Protein AF-A0A2V6X283-F1 (afdb_monomer_lite)

Structure (mmCIF, N/CA/C/O backbone):
data_AF-A0A2V6X283-F1
#
_entry.id   AF-A0A2V6X283-F1
#
loop_
_atom_site.group_PDB
_atom_site.id
_atom_site.type_symbol
_atom_site.label_atom_id
_atom_site.label_alt_id
_atom_site.label_comp_id
_atom_site.label_asym_id
_atom_site.label_entity_id
_atom_site.label_seq_id
_atom_site.pdbx_PDB_ins_code
_atom_site.Cartn_x
_atom_site.Cartn_y
_atom_site.Cartn_z
_atom_site.occupancy
_atom_site.B_iso_or_equiv
_atom_site.auth_seq_id
_atom_site.auth_comp_id
_atom_site.auth_asym_id
_atom_site.auth_atom_id
_atom_site.pdbx_PDB_model_num
ATOM 1 N N . MET A 1 1 ? -42.743 28.237 -3.140 1.00 56.88 1 MET A N 1
ATOM 2 C CA . MET A 1 1 ? -41.826 27.167 -3.586 1.00 56.88 1 MET A CA 1
ATOM 3 C C . MET A 1 1 ? -40.725 26.825 -2.560 1.00 56.88 1 MET A C 1
ATOM 5 O O . MET A 1 1 ? -39.837 26.079 -2.916 1.00 56.88 1 MET A O 1
ATOM 9 N N . ASP A 1 2 ? -40.770 27.281 -1.291 1.00 73.75 2 ASP A N 1
ATOM 10 C CA . ASP A 1 2 ? -39.624 27.140 -0.348 1.00 73.75 2 ASP A CA 1
ATOM 11 C C . ASP A 1 2 ? -39.870 26.178 0.850 1.00 73.75 2 ASP A C 1
ATOM 13 O O . ASP A 1 2 ? -38.947 25.764 1.546 1.00 73.75 2 ASP A O 1
ATOM 17 N N . PHE A 1 3 ? -41.121 25.768 1.104 1.00 68.62 3 PHE A N 1
ATOM 18 C CA . PHE A 1 3 ? -41.461 24.903 2.251 1.00 68.62 3 PHE A CA 1
ATOM 19 C C . PHE A 1 3 ? -41.237 23.406 1.968 1.00 68.62 3 PHE A C 1
ATOM 21 O O . PHE A 1 3 ? -40.695 22.681 2.805 1.00 68.62 3 PHE A O 1
ATOM 28 N N . MET A 1 4 ? -41.595 22.955 0.761 1.00 65.00 4 MET A N 1
ATOM 29 C CA . MET A 1 4 ? -41.435 21.557 0.341 1.00 65.00 4 MET A CA 1
ATOM 30 C C . MET A 1 4 ? -39.957 21.173 0.172 1.00 65.00 4 MET A C 1
ATOM 32 O O . MET A 1 4 ? -39.561 20.090 0.597 1.00 65.00 4 MET A O 1
ATOM 36 N N . ASP A 1 5 ? -39.112 22.083 -0.324 1.00 67.81 5 ASP A N 1
ATOM 37 C CA . ASP A 1 5 ? -37.667 21.849 -0.454 1.00 67.81 5 ASP A CA 1
ATOM 38 C C . ASP A 1 5 ? -36.961 21.712 0.903 1.00 67.81 5 ASP A C 1
ATOM 40 O O . ASP A 1 5 ? -36.061 20.879 1.059 1.00 67.81 5 ASP A O 1
ATOM 44 N N . ARG A 1 6 ? -37.398 22.458 1.929 1.00 63.50 6 ARG A N 1
ATOM 45 C CA . ARG A 1 6 ? -36.879 22.309 3.302 1.00 63.50 6 ARG A CA 1
ATOM 46 C C . ARG A 1 6 ? -37.287 20.983 3.939 1.00 63.50 6 ARG A C 1
ATOM 48 O O . ARG A 1 6 ? -36.463 20.370 4.618 1.00 63.50 6 ARG A O 1
ATOM 55 N N . LEU A 1 7 ? -38.515 20.521 3.701 1.00 68.44 7 LEU A N 1
ATOM 56 C CA . LEU A 1 7 ? -38.986 19.215 4.172 1.00 68.44 7 LEU A CA 1
ATOM 57 C C . LEU A 1 7 ? -38.215 18.070 3.501 1.00 68.44 7 LEU A C 1
ATOM 59 O O . LEU A 1 7 ? -37.690 17.201 4.194 1.00 68.44 7 LEU A O 1
ATOM 63 N N . VAL A 1 8 ? -38.028 18.114 2.181 1.00 65.81 8 VAL A N 1
ATOM 64 C CA . VAL A 1 8 ? -37.247 17.104 1.442 1.00 65.81 8 VAL A CA 1
ATOM 65 C C . VAL A 1 8 ? -35.778 17.079 1.887 1.00 65.81 8 VAL A C 1
ATOM 67 O O . VAL A 1 8 ? -35.181 16.007 1.999 1.00 65.81 8 VAL A O 1
ATOM 70 N N . ARG A 1 9 ? -35.182 18.234 2.218 1.00 61.84 9 ARG A N 1
ATOM 71 C CA . ARG A 1 9 ? -33.829 18.299 2.807 1.00 61.84 9 ARG A CA 1
ATOM 72 C C . ARG A 1 9 ? -33.756 17.699 4.212 1.00 61.84 9 ARG A C 1
ATOM 74 O O . ARG A 1 9 ? -32.747 17.078 4.534 1.00 61.84 9 ARG A O 1
ATOM 81 N N . ARG A 1 10 ? -34.802 17.865 5.030 1.00 63.69 10 ARG A N 1
ATOM 82 C CA . ARG A 1 10 ? -34.886 17.325 6.400 1.00 63.69 10 ARG A CA 1
ATOM 83 C C . ARG A 1 10 ? -35.004 15.798 6.419 1.00 63.69 10 ARG A C 1
ATOM 85 O O . ARG A 1 10 ? -34.469 15.173 7.327 1.00 63.69 10 ARG A O 1
ATOM 92 N N . PHE A 1 11 ? -35.662 15.218 5.414 1.00 60.41 11 PHE A N 1
ATOM 93 C CA . PHE A 1 11 ? -35.861 13.770 5.280 1.00 60.41 11 PHE A CA 1
ATOM 94 C C . PHE A 1 11 ? -34.839 13.074 4.378 1.00 60.41 11 PHE A C 1
ATOM 96 O O . PHE A 1 11 ? -34.921 11.862 4.183 1.00 60.41 11 PHE A O 1
ATOM 103 N N . ARG A 1 12 ? -33.853 13.799 3.835 1.00 66.94 12 ARG A N 1
ATOM 104 C CA . ARG A 1 12 ? -32.751 13.164 3.110 1.00 66.94 12 ARG A CA 1
ATOM 105 C C . ARG A 1 12 ? -31.884 12.417 4.129 1.00 66.94 12 ARG A C 1
ATOM 107 O O . ARG A 1 12 ? -31.299 13.082 4.988 1.00 66.94 12 ARG A O 1
ATOM 114 N N . PRO A 1 13 ? -31.771 11.076 4.057 1.00 60.47 13 PRO A N 1
ATOM 115 C CA . PRO A 1 13 ? -30.876 10.351 4.943 1.00 60.47 13 PRO A CA 1
ATOM 116 C C . PRO A 1 13 ? -29.470 10.919 4.755 1.00 60.47 13 PRO A C 1
ATOM 118 O O . PRO A 1 13 ? -28.936 10.929 3.641 1.00 60.47 13 PRO A O 1
ATOM 121 N N . GLN A 1 14 ? -28.904 11.461 5.834 1.00 66.88 14 GLN A N 1
ATOM 122 C CA . GLN A 1 14 ? -27.530 11.944 5.847 1.00 66.88 14 GLN A CA 1
ATOM 123 C C . GLN A 1 14 ? -26.643 10.732 5.580 1.00 66.88 14 GLN A C 1
ATOM 125 O O . GLN A 1 14 ? -26.502 9.846 6.424 1.00 66.88 14 GLN A O 1
ATOM 130 N N . ARG A 1 15 ? -26.111 10.642 4.358 1.00 70.88 15 ARG A N 1
ATOM 131 C CA . ARG A 1 15 ? -25.146 9.603 4.011 1.00 70.88 15 ARG A CA 1
ATOM 132 C C . ARG A 1 15 ? -23.955 9.778 4.940 1.00 70.88 15 ARG A C 1
ATOM 134 O O . ARG A 1 15 ? -23.403 10.874 5.012 1.00 70.88 15 ARG A O 1
ATOM 141 N N . ARG A 1 16 ? -23.583 8.708 5.647 1.00 77.94 16 ARG A N 1
ATOM 142 C CA . ARG A 1 16 ? -22.395 8.721 6.502 1.00 77.94 16 ARG A CA 1
ATOM 143 C C . ARG A 1 16 ? -21.186 9.210 5.682 1.00 77.94 16 ARG A C 1
ATOM 145 O O . ARG A 1 16 ? -21.093 8.851 4.500 1.00 77.94 16 ARG A O 1
ATOM 152 N N . PRO A 1 17 ? -20.294 10.028 6.263 1.00 81.06 17 PRO A N 1
ATOM 153 C CA . PRO A 1 17 ? -19.068 10.423 5.585 1.00 81.06 17 PRO A CA 1
ATOM 154 C C . PRO A 1 17 ? -18.263 9.171 5.224 1.00 81.06 17 PRO A C 1
ATOM 156 O O . PRO A 1 17 ? -18.219 8.219 6.003 1.00 81.06 17 PRO A O 1
ATOM 159 N N . ARG A 1 18 ? -17.685 9.168 4.019 1.00 85.75 18 ARG A N 1
ATOM 160 C CA . ARG A 1 18 ? -16.799 8.104 3.540 1.00 85.75 18 ARG A CA 1
ATOM 161 C C . ARG A 1 18 ? -15.367 8.600 3.533 1.00 85.75 18 ARG A C 1
ATOM 163 O O . ARG A 1 18 ? -15.127 9.724 3.091 1.00 85.75 18 ARG A O 1
ATOM 170 N N . TYR A 1 19 ? -14.442 7.754 3.959 1.00 87.00 19 TYR A N 1
ATOM 171 C CA . TYR A 1 19 ? -13.021 8.079 4.023 1.00 87.00 19 TYR A CA 1
ATOM 172 C C . TYR A 1 19 ? -12.235 7.256 3.009 1.00 87.00 19 TYR A C 1
ATOM 174 O O . TYR A 1 19 ? -12.471 6.061 2.839 1.00 87.00 19 TYR A O 1
ATOM 182 N N . ALA A 1 20 ? -11.295 7.912 2.334 1.00 91.44 20 ALA A N 1
ATOM 183 C CA . ALA A 1 20 ? -10.393 7.280 1.387 1.00 91.44 20 ALA A CA 1
ATOM 184 C C . ALA A 1 20 ? -8.957 7.345 1.910 1.00 91.44 20 ALA A C 1
ATOM 186 O O . ALA A 1 20 ? -8.529 8.393 2.395 1.00 91.44 20 ALA A O 1
ATOM 187 N N . LEU A 1 21 ? -8.220 6.247 1.764 1.00 93.06 21 LEU A N 1
ATOM 188 C CA . LEU A 1 21 ? -6.784 6.179 1.995 1.00 93.06 21 LEU A CA 1
ATOM 189 C C . LEU A 1 21 ? -6.063 6.161 0.648 1.00 93.06 21 LEU A C 1
ATOM 191 O O . LEU A 1 21 ? -6.279 5.259 -0.162 1.00 93.06 21 LEU A O 1
ATOM 195 N N . ALA A 1 22 ? -5.212 7.158 0.421 1.00 95.25 22 ALA A N 1
ATOM 196 C CA . ALA A 1 22 ? -4.376 7.258 -0.767 1.00 95.25 22 ALA A CA 1
ATOM 197 C C . ALA A 1 22 ? -2.913 6.984 -0.400 1.00 95.25 22 ALA A C 1
ATOM 199 O O . ALA A 1 22 ? -2.320 7.725 0.381 1.00 95.25 22 ALA A O 1
ATOM 200 N N . LEU A 1 23 ? -2.352 5.927 -0.982 1.00 94.12 23 LEU A N 1
ATOM 201 C CA . LEU A 1 23 ? -0.982 5.464 -0.785 1.00 94.12 23 LEU A CA 1
ATOM 202 C C . LEU A 1 23 ? -0.194 5.713 -2.072 1.00 94.12 23 LEU A C 1
ATOM 204 O O . LEU A 1 23 ? -0.431 5.079 -3.103 1.00 94.12 23 LEU A O 1
ATOM 208 N N . ALA A 1 24 ? 0.707 6.687 -2.043 1.00 90.00 24 ALA A N 1
ATOM 209 C CA . ALA A 1 24 ? 1.497 7.089 -3.201 1.00 90.00 24 ALA A CA 1
ATOM 210 C C . ALA A 1 24 ? 2.648 6.110 -3.498 1.00 90.00 24 ALA A C 1
ATOM 212 O O . ALA A 1 24 ? 3.143 6.059 -4.628 1.00 90.00 24 ALA A O 1
ATOM 213 N N . GLY A 1 25 ? 3.069 5.328 -2.505 1.00 86.44 25 GLY A N 1
ATOM 214 C CA . GLY A 1 25 ? 4.240 4.473 -2.563 1.00 86.44 25 GLY A CA 1
ATOM 215 C C . GLY A 1 25 ? 5.542 5.267 -2.429 1.00 86.44 25 GLY A C 1
ATOM 216 O O . GLY A 1 25 ? 5.669 6.183 -1.625 1.00 86.44 25 GLY A O 1
ATOM 217 N N . GLY A 1 26 ? 6.551 4.883 -3.212 1.00 75.81 26 GLY A N 1
ATOM 218 C CA . GLY A 1 26 ? 7.928 5.391 -3.079 1.00 75.81 26 GLY A CA 1
ATOM 219 C C . GLY A 1 26 ? 8.977 4.278 -3.065 1.00 75.81 26 GLY A C 1
ATOM 220 O O . GLY A 1 26 ? 10.009 4.386 -2.405 1.00 75.81 26 GLY A O 1
ATOM 221 N N . GLY A 1 27 ? 8.696 3.170 -3.759 1.00 71.75 27 GLY A N 1
ATOM 222 C CA . GLY A 1 27 ? 9.481 1.942 -3.659 1.00 71.75 27 GLY A CA 1
ATOM 223 C C . GLY A 1 27 ? 9.256 1.216 -2.333 1.00 71.75 27 GLY A C 1
ATOM 224 O O . GLY A 1 27 ? 8.331 1.527 -1.587 1.00 71.75 27 GLY A O 1
ATOM 225 N N . VAL A 1 28 ? 10.108 0.231 -2.048 1.00 72.62 28 VAL A N 1
ATOM 226 C CA . VAL A 1 28 ? 9.978 -0.622 -0.854 1.00 72.62 28 VAL A CA 1
ATOM 227 C C . VAL A 1 28 ? 9.996 0.216 0.430 1.00 72.62 28 VAL A C 1
ATOM 229 O O . VAL A 1 28 ? 9.129 0.043 1.276 1.00 72.62 28 VAL A O 1
ATOM 232 N N . ILE A 1 29 ? 10.911 1.187 0.530 1.00 76.06 29 ILE A N 1
ATOM 233 C CA . ILE A 1 29 ? 11.039 2.060 1.708 1.00 76.06 29 ILE A CA 1
ATOM 234 C C . ILE A 1 29 ? 9.789 2.931 1.893 1.00 76.06 29 ILE A C 1
ATOM 236 O O . ILE A 1 29 ? 9.269 3.014 3.001 1.00 76.06 29 ILE A O 1
ATOM 240 N N . GLY A 1 30 ? 9.275 3.540 0.816 1.00 80.50 30 GLY A N 1
ATOM 241 C CA . GLY A 1 30 ? 8.045 4.336 0.875 1.00 80.50 30 GLY A CA 1
ATOM 242 C C . GLY A 1 30 ? 6.833 3.509 1.309 1.00 80.50 30 GLY A C 1
ATOM 243 O O . GLY A 1 30 ? 6.083 3.941 2.175 1.00 80.50 30 GLY A O 1
ATOM 244 N N . GLY A 1 31 ? 6.696 2.281 0.796 1.00 84.31 31 GLY A N 1
ATOM 245 C CA . GLY A 1 31 ? 5.635 1.366 1.229 1.00 84.31 31 GLY A CA 1
ATOM 246 C C . GLY A 1 31 ? 5.747 0.968 2.706 1.00 84.31 31 GLY A C 1
ATOM 247 O O . GLY A 1 31 ? 4.740 0.915 3.404 1.00 84.31 31 GLY A O 1
ATOM 248 N N . MET A 1 32 ? 6.964 0.740 3.216 1.00 84.38 32 MET A N 1
ATOM 249 C CA . MET A 1 32 ? 7.190 0.462 4.644 1.00 84.38 32 MET A CA 1
ATOM 250 C C . MET A 1 32 ? 6.844 1.673 5.519 1.00 84.38 32 MET A C 1
ATOM 252 O O . MET A 1 32 ? 6.221 1.517 6.568 1.00 84.38 32 MET A O 1
ATOM 256 N N . TYR A 1 33 ? 7.203 2.880 5.072 1.00 88.56 33 TYR A N 1
ATOM 257 C CA . TYR A 1 33 ? 6.826 4.122 5.745 1.00 88.56 33 TYR A CA 1
ATOM 258 C C . TYR A 1 33 ? 5.301 4.280 5.811 1.00 88.56 33 TYR A C 1
ATOM 260 O O . TYR A 1 33 ? 4.756 4.541 6.881 1.00 88.56 33 TYR A O 1
ATOM 268 N N . GLU A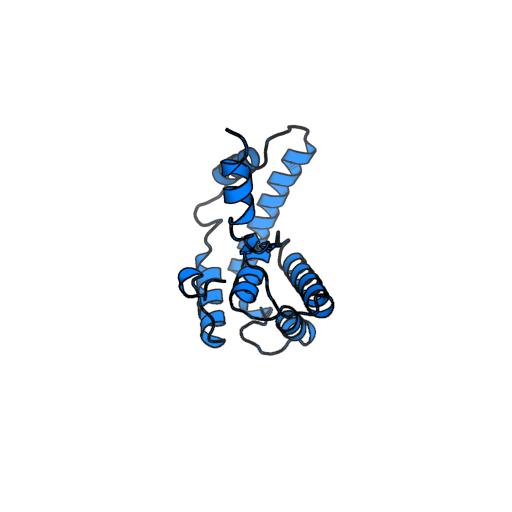 1 34 ? 4.606 4.052 4.694 1.00 92.88 34 GLU A N 1
ATOM 269 C CA . GLU A 1 34 ? 3.142 4.085 4.628 1.00 92.88 34 GLU A CA 1
ATOM 270 C C . GLU A 1 34 ? 2.494 3.089 5.597 1.00 92.88 34 GLU A C 1
ATOM 272 O O . GLU A 1 34 ? 1.566 3.459 6.313 1.00 92.88 34 GLU A O 1
ATOM 277 N N . VAL A 1 35 ? 3.006 1.855 5.685 1.00 91.69 35 VAL A N 1
ATOM 278 C CA . VAL A 1 35 ? 2.534 0.856 6.661 1.00 91.69 35 VAL A CA 1
ATOM 279 C C . VAL A 1 35 ? 2.667 1.375 8.093 1.00 91.69 35 VAL A C 1
ATOM 281 O O . VAL A 1 35 ? 1.714 1.266 8.860 1.00 91.69 35 VAL A O 1
ATOM 284 N N . GLY A 1 36 ? 3.809 1.970 8.451 1.00 91.38 36 GLY A N 1
ATOM 285 C CA . GLY A 1 36 ? 4.024 2.537 9.786 1.00 91.38 36 GLY A CA 1
ATOM 286 C C . GLY A 1 36 ? 3.070 3.692 10.107 1.00 91.38 36 GLY A C 1
ATOM 287 O O . GLY A 1 36 ? 2.498 3.733 11.195 1.00 91.38 36 GLY A O 1
ATOM 288 N N . VAL A 1 37 ? 2.836 4.595 9.148 1.00 92.62 37 VAL A N 1
ATOM 289 C CA . VAL A 1 37 ? 1.873 5.697 9.307 1.00 92.62 37 VAL A CA 1
ATOM 290 C C . VAL A 1 37 ? 0.464 5.157 9.539 1.00 92.62 37 VAL A C 1
ATOM 292 O O . VAL A 1 37 ? -0.210 5.593 10.470 1.00 92.62 37 VAL A O 1
ATOM 295 N N . VAL A 1 38 ? 0.017 4.190 8.734 1.00 92.06 38 VAL A N 1
ATOM 296 C CA . VAL A 1 38 ? -1.327 3.616 8.884 1.00 92.06 38 VAL A CA 1
ATOM 297 C C . VAL A 1 38 ? -1.445 2.823 10.189 1.00 92.06 38 VAL A C 1
ATOM 299 O O . VAL A 1 38 ? -2.472 2.926 10.849 1.00 92.06 38 VAL A O 1
ATOM 302 N N . ALA A 1 39 ? -0.402 2.105 10.615 1.00 90.88 39 ALA A N 1
ATOM 303 C CA . ALA A 1 39 ? -0.387 1.407 11.903 1.00 90.88 39 ALA A CA 1
ATOM 304 C C . ALA A 1 39 ? -0.547 2.385 13.080 1.00 90.88 39 ALA A C 1
ATOM 306 O O . ALA A 1 39 ? -1.382 2.168 13.954 1.00 90.88 39 ALA A O 1
ATOM 307 N N . ALA A 1 40 ? 0.166 3.516 13.054 1.00 89.88 40 ALA A N 1
ATOM 308 C CA . ALA A 1 40 ? -0.004 4.571 14.051 1.00 89.88 40 ALA A CA 1
ATOM 309 C C . ALA A 1 40 ? -1.419 5.182 14.012 1.00 89.88 40 ALA A C 1
ATOM 311 O O . ALA A 1 40 ? -1.998 5.488 15.054 1.00 89.88 40 ALA A O 1
ATOM 312 N N . MET A 1 41 ? -2.013 5.337 12.822 1.00 88.75 41 MET A N 1
ATOM 313 C CA . MET A 1 41 ? -3.404 5.784 12.694 1.00 88.75 41 MET A CA 1
ATOM 314 C C . MET A 1 41 ? -4.394 4.769 13.281 1.00 88.75 41 MET A C 1
ATOM 316 O O . MET A 1 41 ? -5.337 5.187 13.946 1.00 88.75 41 MET A O 1
ATOM 320 N N . GLU A 1 42 ? -4.192 3.464 13.075 1.00 87.44 42 GLU A N 1
ATOM 321 C CA . GLU A 1 42 ? -5.032 2.401 13.653 1.00 87.44 42 GLU A CA 1
ATOM 322 C C . GLU A 1 42 ? -5.029 2.429 15.190 1.00 87.44 42 GLU A C 1
ATOM 324 O O . GLU A 1 42 ? -6.066 2.176 15.803 1.00 87.44 42 GLU A O 1
ATOM 329 N N . GLU A 1 43 ? -3.898 2.768 15.816 1.00 83.38 43 GLU A N 1
ATOM 330 C CA . GLU A 1 43 ? -3.789 2.902 17.276 1.00 83.38 43 GLU A CA 1
ATOM 331 C C . GLU A 1 43 ? -4.543 4.125 17.820 1.00 83.38 43 GLU A C 1
ATOM 333 O O . GLU A 1 43 ? -5.166 4.055 18.880 1.00 83.38 43 GLU A O 1
ATOM 338 N N . GLN A 1 44 ? -4.497 5.252 17.101 1.00 81.75 44 GLN A N 1
ATOM 339 C CA . GLN A 1 44 ? -5.106 6.516 17.536 1.00 81.75 44 GLN A CA 1
ATOM 340 C C . GLN A 1 44 ? -6.603 6.608 17.199 1.00 81.75 44 GLN A C 1
ATOM 342 O O . GLN A 1 44 ? -7.379 7.235 17.926 1.00 81.75 44 GLN A O 1
ATOM 347 N N . LEU A 1 45 ? -7.035 5.981 16.103 1.00 71.62 45 LEU A N 1
ATOM 348 C CA . LEU A 1 45 ? -8.430 5.945 15.676 1.00 71.62 45 LEU A CA 1
ATOM 349 C C . LEU A 1 45 ? -9.172 4.848 16.450 1.00 71.62 45 LEU A C 1
ATOM 351 O O . LEU A 1 45 ? -9.354 3.719 15.993 1.00 71.62 45 LEU A O 1
ATOM 355 N N . THR A 1 46 ? -9.630 5.208 17.648 1.00 51.09 46 THR A N 1
ATOM 356 C CA . THR A 1 46 ? -10.496 4.391 18.510 1.00 51.09 46 THR A CA 1
ATOM 357 C C . THR A 1 46 ? -11.794 4.037 17.777 1.00 51.09 46 THR A C 1
ATOM 359 O O . THR A 1 46 ? -12.762 4.793 17.771 1.00 51.09 46 THR A O 1
ATOM 362 N N . GLY A 1 47 ? -11.825 2.881 17.112 1.00 56.41 47 GLY A N 1
ATOM 363 C CA . GLY A 1 47 ? -13.032 2.430 16.417 1.00 56.41 47 GLY A CA 1
ATOM 364 C C . GLY A 1 47 ? -12.863 1.329 15.379 1.00 56.41 47 GLY A C 1
ATOM 365 O O . GLY A 1 47 ? -13.879 0.818 14.914 1.00 56.41 47 GLY A O 1
ATOM 366 N N . GLY A 1 48 ? -11.634 0.946 15.009 1.00 56.88 48 GLY A N 1
ATOM 367 C CA . GLY A 1 48 ? -11.370 -0.267 14.216 1.00 56.88 48 GLY A CA 1
ATOM 368 C C . GLY A 1 48 ? -12.054 -0.322 12.844 1.00 56.88 48 GLY A C 1
ATOM 369 O O . GLY A 1 48 ? -12.118 -1.384 12.229 1.00 56.88 48 GLY A O 1
ATOM 370 N N . ARG A 1 49 ? -12.594 0.798 12.356 1.00 63.34 49 ARG A N 1
ATOM 371 C CA . ARG A 1 49 ? -13.164 0.884 11.017 1.00 63.34 49 ARG A CA 1
ATOM 372 C C . ARG A 1 49 ? -12.057 1.314 10.074 1.00 63.34 49 ARG A C 1
ATOM 374 O O . ARG A 1 49 ? -11.511 2.403 10.222 1.00 63.34 49 ARG A O 1
ATOM 381 N N . GLY A 1 50 ? -11.733 0.429 9.135 1.00 76.06 50 GLY A N 1
ATOM 382 C CA . GLY A 1 50 ? -10.878 0.753 8.001 1.00 76.06 50 GLY A CA 1
ATOM 383 C C . GLY A 1 50 ? -11.484 1.852 7.124 1.00 76.06 50 GLY A C 1
ATOM 384 O O . GLY A 1 50 ? -12.519 2.446 7.434 1.00 76.06 50 GLY A O 1
ATOM 385 N N . PHE A 1 51 ? -10.835 2.118 6.001 1.00 87.56 51 PHE A N 1
ATOM 386 C CA . PHE A 1 51 ? -11.277 3.129 5.048 1.00 87.56 51 PHE A CA 1
ATOM 387 C C . PHE A 1 51 ? -12.351 2.552 4.117 1.00 87.56 51 PHE A C 1
ATOM 389 O O . PHE A 1 51 ? -12.367 1.356 3.835 1.00 87.56 51 PHE A O 1
ATOM 396 N N . ASP A 1 52 ? -13.253 3.393 3.607 1.00 87.81 52 ASP A N 1
ATOM 397 C CA . ASP A 1 52 ? -14.247 2.958 2.617 1.00 87.81 52 ASP A CA 1
ATOM 398 C C . ASP A 1 52 ? -13.614 2.778 1.225 1.00 87.81 52 ASP A C 1
ATOM 400 O O . ASP A 1 52 ? -14.146 2.058 0.382 1.00 87.81 52 ASP A O 1
ATOM 404 N N . ILE A 1 53 ? -12.503 3.472 0.955 1.00 91.31 53 ILE A N 1
ATOM 405 C CA . ILE A 1 53 ? -11.817 3.460 -0.340 1.00 91.31 53 ILE A CA 1
ATOM 406 C C . ILE A 1 53 ? -10.311 3.357 -0.109 1.00 91.31 53 ILE A C 1
ATOM 408 O O . ILE A 1 53 ? -9.738 4.147 0.638 1.00 91.31 53 ILE A O 1
ATOM 412 N N . TYR A 1 54 ? -9.666 2.436 -0.819 1.00 92.81 54 TYR A N 1
ATOM 413 C CA . TYR A 1 54 ? -8.215 2.295 -0.851 1.00 92.81 54 TYR A CA 1
ATOM 414 C C . TYR A 1 54 ? -7.714 2.595 -2.260 1.00 92.81 54 TYR A C 1
ATOM 416 O O . TYR A 1 54 ? -8.162 1.987 -3.232 1.00 92.81 54 TYR A O 1
ATOM 424 N N . VAL A 1 55 ? -6.787 3.539 -2.376 1.00 95.00 55 VAL A N 1
ATOM 425 C CA . VAL A 1 55 ? -6.119 3.895 -3.629 1.00 95.00 55 VAL A CA 1
ATOM 426 C C . VAL A 1 55 ? -4.628 3.737 -3.407 1.00 95.00 55 VAL A C 1
ATOM 428 O O . VAL A 1 55 ? -4.086 4.307 -2.468 1.00 95.00 55 VAL A O 1
ATOM 431 N N . GLY A 1 56 ? -3.960 2.974 -4.265 1.00 92.00 56 GLY A N 1
ATOM 432 C CA . GLY A 1 56 ? -2.531 2.728 -4.134 1.00 92.00 56 GLY A CA 1
ATOM 433 C C . GLY A 1 56 ? -1.794 2.864 -5.459 1.00 92.00 56 GLY A C 1
ATOM 434 O O . GLY A 1 56 ? -2.263 2.382 -6.489 1.00 92.00 56 GLY A O 1
ATOM 435 N N . CYS A 1 57 ? -0.622 3.490 -5.422 1.00 87.69 57 CYS A N 1
ATOM 436 C CA . CYS A 1 57 ? 0.303 3.617 -6.541 1.00 87.69 57 CYS A CA 1
ATOM 437 C C . CYS A 1 57 ? 1.633 2.932 -6.202 1.00 87.69 57 CYS A C 1
ATOM 439 O O . CYS A 1 57 ? 2.119 3.020 -5.076 1.00 87.69 57 CYS A O 1
ATOM 441 N N . SER A 1 58 ? 2.248 2.246 -7.173 1.00 85.88 58 SER A N 1
ATOM 442 C CA . SER A 1 58 ? 3.538 1.562 -6.982 1.00 85.88 58 SER A CA 1
ATOM 443 C C . SER A 1 58 ? 3.509 0.612 -5.764 1.00 85.88 58 SER A C 1
ATOM 445 O O . SER A 1 58 ? 2.586 -0.192 -5.650 1.00 85.88 58 SER A O 1
ATOM 447 N N . ALA A 1 59 ? 4.470 0.693 -4.839 1.00 85.00 59 ALA A N 1
ATOM 448 C CA . ALA A 1 59 ? 4.470 -0.084 -3.595 1.00 85.00 59 ALA A CA 1
ATOM 449 C C . ALA A 1 59 ? 3.197 0.131 -2.749 1.00 85.00 59 ALA A C 1
ATOM 451 O O . ALA A 1 59 ? 2.706 -0.814 -2.136 1.00 85.00 59 ALA A O 1
ATOM 452 N N . GLY A 1 60 ? 2.599 1.326 -2.799 1.00 89.88 60 GLY A N 1
ATOM 453 C CA . GLY A 1 60 ? 1.337 1.629 -2.126 1.00 89.88 60 GLY A CA 1
ATOM 454 C C . GLY A 1 60 ? 0.147 0.832 -2.674 1.00 89.88 60 GLY A C 1
ATOM 455 O O . GLY A 1 60 ? -0.814 0.605 -1.951 1.00 89.88 60 GLY A O 1
ATOM 456 N N . SER A 1 61 ? 0.203 0.334 -3.918 1.00 91.50 61 SER A N 1
ATOM 457 C CA . SER A 1 61 ? -0.829 -0.570 -4.470 1.00 91.50 61 SER A CA 1
ATOM 458 C C . SER A 1 61 ? -0.836 -1.940 -3.791 1.00 91.50 61 SER A C 1
ATOM 460 O O . SER A 1 61 ? -1.901 -2.501 -3.543 1.00 91.50 61 SER A O 1
ATOM 462 N N . VAL A 1 62 ? 0.345 -2.436 -3.417 1.00 89.94 62 VAL A N 1
ATOM 463 C CA . VAL A 1 62 ? 0.501 -3.683 -2.664 1.00 89.94 62 VAL A CA 1
ATOM 464 C C . VAL A 1 62 ? -0.039 -3.502 -1.247 1.00 89.94 62 VAL A C 1
ATOM 466 O O . VAL A 1 62 ? -0.846 -4.310 -0.794 1.00 89.94 62 VAL A O 1
ATOM 469 N N . VAL A 1 63 ? 0.337 -2.407 -0.575 1.00 91.81 63 VAL A N 1
ATOM 470 C CA . VAL A 1 63 ? -0.166 -2.084 0.770 1.00 91.81 63 VAL A CA 1
ATOM 471 C C . VAL A 1 63 ? -1.686 -1.895 0.745 1.00 91.81 63 VAL A C 1
ATOM 473 O O . VAL A 1 63 ? -2.389 -2.524 1.529 1.00 91.81 63 VAL A O 1
ATOM 476 N N . ALA A 1 64 ? -2.215 -1.115 -0.203 1.00 93.81 64 ALA A N 1
ATOM 477 C CA . ALA A 1 64 ? -3.653 -0.901 -0.369 1.00 93.81 64 ALA A CA 1
ATOM 478 C C . ALA A 1 64 ? -4.418 -2.217 -0.576 1.00 93.81 64 ALA A C 1
ATOM 480 O O . ALA A 1 64 ? -5.488 -2.389 0.001 1.00 93.81 64 ALA A O 1
ATOM 481 N N . ALA A 1 65 ? -3.873 -3.154 -1.360 1.00 93.25 65 ALA A N 1
ATOM 482 C CA . ALA A 1 65 ? -4.494 -4.457 -1.584 1.00 93.25 65 ALA A CA 1
ATOM 483 C C . ALA A 1 65 ? -4.582 -5.295 -0.297 1.00 93.25 65 ALA A C 1
ATOM 485 O O . ALA A 1 65 ? -5.594 -5.961 -0.079 1.00 93.25 65 ALA A O 1
ATOM 486 N N . LEU A 1 66 ? -3.559 -5.248 0.562 1.00 92.06 66 LEU A N 1
ATOM 487 C CA . LEU A 1 66 ? -3.563 -5.942 1.854 1.00 92.06 66 LEU A CA 1
ATOM 488 C C . LEU A 1 66 ? -4.542 -5.304 2.842 1.00 92.06 66 LEU A C 1
ATOM 490 O O . LEU A 1 66 ? -5.361 -6.009 3.428 1.00 92.06 66 LEU A O 1
ATOM 494 N N . LEU A 1 67 ? -4.516 -3.976 2.970 1.00 92.00 67 LEU A N 1
ATOM 495 C CA . LEU A 1 67 ? -5.423 -3.255 3.866 1.00 92.00 67 LEU A CA 1
ATOM 496 C C . LEU A 1 67 ? -6.891 -3.419 3.444 1.00 92.00 67 LEU A C 1
ATOM 498 O O . LEU A 1 67 ? -7.755 -3.638 4.288 1.00 92.00 67 LEU A O 1
ATOM 502 N N . ALA A 1 68 ? -7.179 -3.384 2.139 1.00 92.25 68 ALA A N 1
ATOM 503 C CA . ALA A 1 68 ? -8.520 -3.642 1.611 1.00 92.25 68 ALA A CA 1
ATOM 504 C C . ALA A 1 68 ? -8.990 -5.084 1.865 1.00 92.25 68 ALA A C 1
ATOM 506 O O . ALA A 1 68 ? -10.185 -5.327 2.002 1.00 92.25 68 ALA A O 1
ATOM 507 N N . ASN A 1 69 ? -8.058 -6.036 1.963 1.00 92.06 69 ASN A N 1
ATOM 508 C CA . ASN A 1 69 ? -8.328 -7.413 2.379 1.00 92.06 69 ASN A CA 1
ATOM 509 C C . ASN A 1 69 ? -8.573 -7.556 3.896 1.00 92.06 69 ASN A C 1
ATOM 511 O O . ASN A 1 69 ? -8.778 -8.669 4.375 1.00 92.06 69 ASN A O 1
ATOM 515 N N . GLY A 1 70 ? -8.548 -6.458 4.657 1.00 90.00 70 GLY A N 1
ATOM 516 C CA . GLY A 1 70 ? -8.748 -6.464 6.105 1.00 90.00 70 GLY A CA 1
ATOM 517 C C . GLY A 1 70 ? -7.499 -6.829 6.907 1.00 90.00 70 GLY A C 1
ATOM 518 O O . GLY A 1 70 ? -7.591 -6.987 8.124 1.00 90.00 70 GLY A O 1
ATOM 519 N N . VAL A 1 71 ? -6.333 -6.943 6.262 1.00 90.31 71 VAL A N 1
ATOM 520 C CA . VAL A 1 71 ? -5.064 -7.089 6.982 1.00 90.31 71 VAL A CA 1
ATOM 521 C C . VAL A 1 71 ? -4.783 -5.774 7.701 1.00 90.31 71 VAL A C 1
ATOM 523 O O . VAL A 1 71 ? -4.750 -4.720 7.070 1.00 90.31 71 VAL A O 1
ATOM 526 N N . ARG A 1 72 ? -4.578 -5.822 9.019 1.00 90.19 72 ARG A N 1
ATOM 527 C CA . ARG A 1 72 ? -4.274 -4.618 9.805 1.00 90.19 72 ARG A CA 1
ATOM 528 C C . ARG A 1 72 ? -2.876 -4.110 9.486 1.00 90.19 72 ARG A C 1
ATOM 530 O O . ARG A 1 72 ? -1.935 -4.903 9.408 1.00 90.19 72 ARG A O 1
ATOM 537 N N . ALA A 1 73 ? -2.707 -2.798 9.381 1.00 90.94 73 ALA A N 1
ATOM 538 C CA . ALA A 1 73 ? -1.394 -2.200 9.160 1.00 90.94 73 ALA A CA 1
ATOM 539 C C . ALA A 1 73 ? -0.408 -2.569 10.279 1.00 90.94 73 ALA A C 1
ATOM 541 O O . ALA A 1 73 ? 0.745 -2.883 9.992 1.00 90.94 73 ALA A O 1
ATOM 542 N N . ALA A 1 74 ? -0.871 -2.647 11.531 1.00 89.19 74 ALA A N 1
ATOM 543 C CA . ALA A 1 74 ? -0.052 -3.095 12.660 1.00 89.19 74 ALA A CA 1
ATOM 544 C C . ALA A 1 74 ? 0.4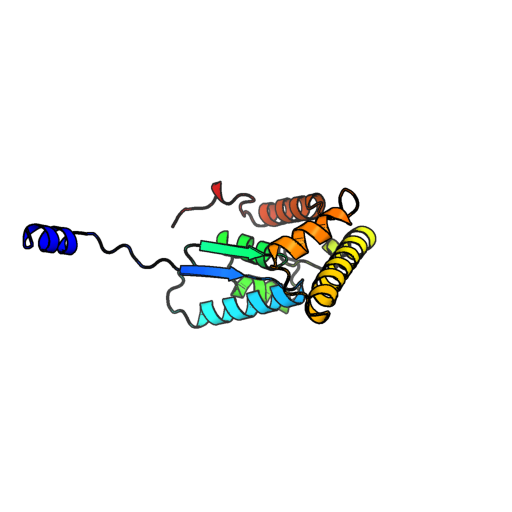59 -4.548 12.528 1.00 89.19 74 ALA A C 1
ATOM 546 O O . ALA A 1 74 ? 1.511 -4.895 13.069 1.00 89.19 74 ALA A O 1
ATOM 547 N N . GLU A 1 75 ? -0.270 -5.416 11.819 1.00 88.69 75 GLU A N 1
ATOM 548 C CA . GLU A 1 75 ? 0.162 -6.790 11.540 1.00 88.69 75 GLU A CA 1
ATOM 549 C C . GLU A 1 75 ? 1.233 -6.818 10.449 1.00 88.69 75 GLU A C 1
ATOM 551 O O . GLU A 1 75 ? 2.269 -7.458 10.626 1.00 88.69 75 GLU A O 1
ATOM 556 N N . ILE A 1 76 ? 1.027 -6.057 9.370 1.00 88.50 76 ILE A N 1
ATOM 557 C CA . ILE A 1 76 ? 2.023 -5.885 8.304 1.00 88.50 76 ILE A CA 1
ATOM 558 C C . ILE A 1 76 ? 3.318 -5.308 8.892 1.00 88.50 76 ILE A C 1
ATOM 560 O O . ILE A 1 76 ? 4.398 -5.825 8.614 1.00 88.50 76 ILE A O 1
ATOM 564 N N . TYR A 1 77 ? 3.206 -4.289 9.751 1.00 86.44 77 TYR A N 1
ATOM 565 C CA . TYR A 1 77 ? 4.337 -3.684 10.450 1.00 86.44 77 TYR A CA 1
ATOM 566 C C . TYR A 1 77 ? 5.120 -4.727 11.252 1.00 86.44 77 TYR A C 1
ATOM 568 O O . TYR A 1 77 ? 6.323 -4.855 11.061 1.00 86.44 77 TYR A O 1
ATOM 576 N N . ARG A 1 78 ? 4.444 -5.535 12.081 1.00 84.00 78 ARG A N 1
ATOM 577 C CA . ARG A 1 78 ? 5.101 -6.579 12.886 1.00 84.00 78 ARG A CA 1
ATOM 578 C C . ARG A 1 78 ? 5.782 -7.655 12.049 1.00 84.00 78 ARG A C 1
ATOM 580 O O . ARG A 1 78 ? 6.862 -8.109 12.404 1.00 84.00 78 ARG A O 1
ATOM 587 N N . ILE A 1 79 ? 5.153 -8.080 10.954 1.00 81.38 79 ILE A N 1
ATOM 588 C CA . ILE A 1 79 ? 5.733 -9.071 10.038 1.00 81.38 79 ILE A CA 1
ATOM 589 C C . ILE A 1 79 ? 7.053 -8.558 9.452 1.00 81.38 79 ILE A C 1
ATOM 591 O O . ILE A 1 79 ? 8.005 -9.328 9.333 1.00 81.38 79 ILE A O 1
ATOM 595 N N . ILE A 1 80 ? 7.093 -7.272 9.098 1.00 76.88 80 ILE A N 1
ATOM 596 C CA . ILE A 1 80 ? 8.264 -6.604 8.531 1.00 76.88 80 ILE A CA 1
ATOM 597 C C . ILE A 1 80 ? 9.342 -6.359 9.596 1.00 76.88 80 ILE A C 1
ATOM 599 O O . ILE A 1 80 ? 10.507 -6.658 9.352 1.00 76.88 80 ILE A O 1
ATOM 603 N N . ASP A 1 81 ? 8.961 -5.815 10.752 1.00 79.00 81 ASP A N 1
ATOM 604 C CA . ASP A 1 81 ? 9.869 -5.429 11.841 1.00 79.00 81 ASP A CA 1
ATOM 605 C C . ASP A 1 81 ? 10.572 -6.645 12.463 1.00 79.00 81 ASP A C 1
ATOM 607 O O . ASP A 1 81 ? 11.779 -6.634 12.687 1.00 79.00 81 ASP A O 1
ATOM 611 N N . GLU A 1 82 ? 9.834 -7.741 12.661 1.00 76.69 82 GLU A N 1
ATOM 612 C CA . GLU A 1 82 ? 10.360 -8.978 13.247 1.00 76.69 82 GLU A CA 1
ATOM 613 C C . GLU A 1 82 ? 10.945 -9.958 12.203 1.00 76.69 82 GLU A C 1
ATOM 615 O O . GLU A 1 82 ? 11.307 -11.079 12.556 1.00 76.69 82 GLU A O 1
ATOM 620 N N . ASP A 1 83 ? 10.996 -9.577 10.920 1.00 66.94 83 ASP A N 1
ATOM 621 C CA . ASP A 1 83 ? 11.429 -10.415 9.784 1.00 66.94 83 ASP A CA 1
ATOM 622 C C . ASP A 1 83 ? 10.830 -11.841 9.793 1.00 66.94 83 ASP A C 1
ATOM 624 O O . ASP A 1 83 ? 11.501 -12.845 9.530 1.00 66.94 83 ASP A O 1
ATOM 628 N N . ARG A 1 84 ? 9.532 -11.959 10.106 1.00 64.31 84 ARG A N 1
ATOM 629 C CA . ARG A 1 84 ? 8.871 -13.266 10.281 1.00 64.31 84 ARG A CA 1
ATOM 630 C C . ARG A 1 84 ? 8.825 -14.055 8.979 1.00 64.31 84 ARG A C 1
ATOM 632 O O . ARG A 1 84 ? 8.568 -13.491 7.919 1.00 64.31 84 ARG A O 1
ATOM 639 N N . GLU A 1 85 ? 8.941 -15.378 9.036 1.00 58.31 85 GLU A N 1
ATOM 640 C CA . GLU A 1 85 ? 8.621 -16.224 7.880 1.00 58.31 85 GLU A CA 1
ATOM 641 C C . GLU A 1 85 ? 7.106 -16.237 7.639 1.00 58.31 85 GLU A C 1
ATOM 643 O O . GLU A 1 85 ? 6.376 -17.091 8.133 1.00 58.31 85 GLU A O 1
ATOM 648 N N . HIS A 1 86 ? 6.624 -15.236 6.906 1.00 60.44 86 HIS A N 1
ATOM 649 C CA . HIS A 1 86 ? 5.215 -15.043 6.599 1.00 60.44 86 HIS A CA 1
ATOM 650 C C . HIS A 1 86 ? 5.034 -14.854 5.088 1.00 60.44 86 HIS A C 1
ATOM 652 O O . HIS A 1 86 ? 5.868 -14.188 4.475 1.00 60.44 86 HIS A O 1
ATOM 658 N N . PRO A 1 87 ? 3.940 -15.341 4.471 1.00 56.72 87 PRO A N 1
ATOM 659 C CA . PRO A 1 87 ? 3.658 -15.090 3.053 1.00 56.72 87 PRO A CA 1
ATOM 660 C C . PRO A 1 87 ? 3.658 -13.598 2.685 1.00 56.72 87 PRO A C 1
ATOM 662 O O . PRO A 1 87 ? 4.032 -13.228 1.575 1.00 56.72 87 PRO A O 1
ATOM 665 N N . LEU A 1 88 ? 3.259 -12.748 3.641 1.00 61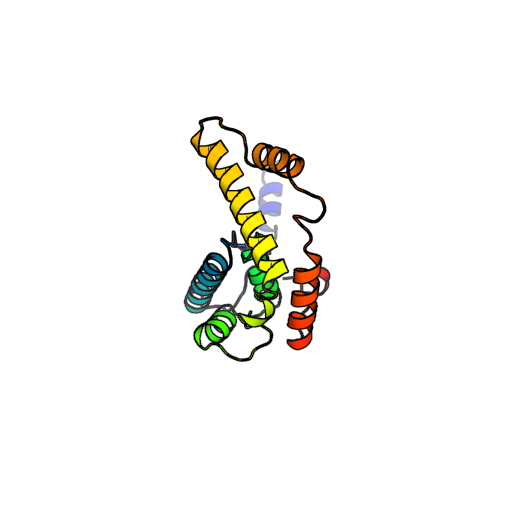.72 88 LEU A N 1
ATOM 666 C CA . LEU A 1 88 ? 3.261 -11.281 3.532 1.00 61.72 88 LEU A CA 1
ATOM 667 C C . LEU A 1 88 ? 4.598 -10.626 3.909 1.00 61.72 88 LEU A C 1
ATOM 669 O O . LEU A 1 88 ? 4.746 -9.421 3.720 1.00 61.72 88 LEU A O 1
ATOM 673 N N . ASN A 1 89 ? 5.563 -11.375 4.450 1.00 61.72 89 ASN A N 1
ATOM 674 C CA . ASN A 1 89 ? 6.924 -10.871 4.544 1.00 61.72 89 ASN A CA 1
ATOM 675 C C . ASN A 1 89 ? 7.499 -10.956 3.132 1.00 61.72 89 ASN A C 1
ATOM 677 O O . ASN A 1 89 ? 7.849 -12.039 2.661 1.00 61.72 89 ASN A O 1
ATOM 681 N N . PHE A 1 90 ? 7.545 -9.813 2.444 1.00 63.19 90 PHE A N 1
ATOM 682 C CA . PHE A 1 90 ? 8.151 -9.627 1.124 1.00 63.19 90 PHE A CA 1
ATOM 683 C C . PHE A 1 90 ? 9.675 -9.823 1.205 1.00 63.19 90 PHE A C 1
ATOM 685 O O . PHE A 1 90 ? 10.453 -8.911 0.911 1.00 63.19 90 PHE A O 1
ATOM 692 N N . ARG A 1 91 ? 10.107 -11.010 1.655 1.00 54.69 91 ARG A N 1
ATOM 693 C CA . ARG A 1 91 ? 11.490 -11.355 1.960 1.00 54.69 91 ARG A CA 1
ATOM 694 C C . ARG A 1 91 ? 12.367 -11.018 0.771 1.00 54.69 91 ARG A C 1
ATOM 696 O O . ARG A 1 91 ? 12.004 -11.204 -0.397 1.00 54.69 91 ARG A O 1
ATOM 703 N N . ARG A 1 92 ? 13.601 -10.650 1.108 1.00 46.72 92 ARG A N 1
ATOM 704 C CA . ARG A 1 92 ? 14.702 -10.451 0.166 1.00 46.72 92 ARG A CA 1
ATOM 705 C C . ARG A 1 92 ? 14.788 -11.592 -0.869 1.00 46.72 92 ARG A C 1
ATOM 707 O O . ARG A 1 92 ? 15.078 -11.313 -2.006 1.00 46.72 92 ARG A O 1
ATOM 714 N N . GLY A 1 93 ? 14.427 -12.846 -0.594 1.00 43.78 93 GLY A N 1
ATOM 715 C CA . GLY A 1 93 ? 14.464 -13.915 -1.616 1.00 43.78 93 GLY A CA 1
ATOM 716 C C . GLY A 1 93 ? 13.511 -13.750 -2.819 1.00 43.78 93 GLY A C 1
ATOM 717 O O . GLY A 1 93 ? 13.926 -13.969 -3.954 1.00 43.78 93 GLY A O 1
ATOM 718 N N . ALA A 1 94 ? 12.260 -13.324 -2.606 1.00 47.34 94 ALA A N 1
ATOM 719 C CA . ALA A 1 94 ? 11.259 -13.208 -3.679 1.00 47.34 94 ALA A CA 1
ATOM 720 C C . ALA A 1 94 ? 11.376 -11.886 -4.456 1.00 47.34 94 ALA A C 1
ATOM 722 O O . ALA A 1 94 ? 11.140 -11.825 -5.663 1.00 47.34 94 ALA A O 1
ATOM 723 N N . VAL A 1 95 ? 11.835 -10.838 -3.769 1.00 46.59 95 VAL A N 1
ATOM 724 C CA . VAL A 1 95 ? 12.225 -9.555 -4.370 1.00 46.59 95 VAL A CA 1
ATOM 725 C C . VAL A 1 95 ? 13.611 -9.653 -5.036 1.00 46.59 95 VAL A C 1
ATOM 727 O O . VAL A 1 95 ? 13.933 -8.864 -5.917 1.00 46.59 95 VAL A O 1
ATOM 730 N N . TYR A 1 96 ? 14.427 -10.658 -4.694 1.00 42.47 96 TYR A N 1
ATOM 731 C CA . TYR A 1 96 ? 15.723 -10.946 -5.319 1.00 42.47 96 TYR A CA 1
ATOM 732 C C . TYR A 1 96 ? 15.668 -12.178 -6.238 1.00 42.47 96 TYR A C 1
ATOM 734 O O . TYR A 1 96 ? 16.633 -12.941 -6.325 1.00 42.47 96 TYR A O 1
ATOM 742 N N . ALA A 1 97 ? 14.628 -12.298 -7.071 1.00 46.75 97 ALA A N 1
ATOM 743 C CA . ALA A 1 97 ? 14.879 -12.764 -8.436 1.00 46.75 97 ALA A CA 1
ATOM 744 C C . ALA A 1 97 ? 15.813 -11.725 -9.088 1.00 46.75 97 ALA A C 1
ATOM 746 O O . ALA A 1 97 ? 15.386 -10.744 -9.703 1.00 46.75 97 ALA A O 1
ATOM 747 N N . SER A 1 98 ? 17.106 -11.866 -8.795 1.00 48.81 98 SER A N 1
ATOM 748 C CA . SER A 1 98 ? 18.070 -10.768 -8.768 1.00 48.81 98 SER A CA 1
ATOM 749 C C . SER A 1 98 ? 18.240 -10.127 -10.135 1.00 48.81 98 SER A C 1
ATOM 751 O O . SER A 1 98 ? 18.414 -8.917 -10.210 1.00 48.81 98 SER A O 1
ATOM 753 N N . ASN A 1 99 ? 18.080 -10.880 -11.220 1.00 48.44 99 ASN A N 1
ATOM 754 C CA . ASN A 1 99 ? 18.127 -10.307 -12.557 1.00 48.44 99 ASN A CA 1
ATOM 755 C C . ASN A 1 99 ? 16.856 -9.521 -12.892 1.00 48.44 99 ASN A C 1
ATOM 757 O O . ASN A 1 99 ? 16.938 -8.335 -13.203 1.00 48.44 99 ASN A O 1
ATOM 761 N N . SER A 1 100 ? 15.669 -10.117 -12.794 1.00 50.88 100 SER A N 1
ATOM 762 C CA . SER A 1 100 ? 14.416 -9.475 -13.215 1.00 50.88 100 SER A CA 1
ATOM 763 C C . SER A 1 100 ? 14.049 -8.264 -12.353 1.00 50.88 100 SER A C 1
ATOM 765 O O . SER A 1 100 ? 13.673 -7.230 -12.909 1.00 50.88 100 SER A O 1
ATOM 767 N N . PHE A 1 101 ? 14.227 -8.333 -11.029 1.00 52.53 101 PHE A N 1
ATOM 768 C CA . PHE A 1 101 ? 13.941 -7.201 -10.143 1.00 52.53 101 PHE A CA 1
ATOM 769 C C . PHE A 1 101 ? 14.993 -6.092 -10.246 1.00 52.53 101 PHE A C 1
ATOM 771 O O . PHE A 1 101 ? 14.619 -4.926 -10.290 1.00 52.53 101 PHE A O 1
ATOM 778 N N . ARG A 1 102 ? 16.296 -6.398 -10.381 1.00 54.84 102 ARG A N 1
ATOM 779 C CA . ARG A 1 102 ? 17.310 -5.349 -10.630 1.00 54.84 102 ARG A CA 1
ATOM 780 C C . ARG A 1 102 ? 17.088 -4.667 -11.970 1.00 54.84 102 ARG A C 1
ATOM 782 O O . ARG A 1 102 ? 17.247 -3.452 -12.068 1.00 54.84 102 ARG A O 1
ATOM 789 N N . HIS A 1 103 ? 16.704 -5.422 -12.998 1.00 58.28 103 HIS A N 1
ATOM 790 C CA . HIS A 1 103 ? 16.345 -4.833 -14.278 1.00 58.28 103 HIS A CA 1
ATOM 791 C C . HIS A 1 103 ? 15.094 -3.965 -14.150 1.00 58.28 103 HIS A C 1
ATOM 793 O O . HIS A 1 103 ? 15.123 -2.846 -14.649 1.00 58.28 103 HIS A O 1
ATOM 799 N N . ALA A 1 104 ? 14.046 -4.408 -13.450 1.00 60.19 104 ALA A N 1
ATOM 800 C CA . ALA A 1 104 ? 12.832 -3.621 -13.213 1.00 60.19 104 ALA A CA 1
ATOM 801 C C . ALA A 1 104 ? 13.089 -2.367 -12.355 1.00 60.19 104 ALA A C 1
ATOM 803 O O . ALA A 1 104 ? 12.639 -1.283 -12.708 1.00 60.19 104 ALA A O 1
ATOM 804 N N . ALA A 1 105 ? 13.878 -2.475 -11.287 1.00 59.06 105 ALA A N 1
ATOM 805 C CA . ALA A 1 105 ? 14.250 -1.365 -10.416 1.00 59.06 105 ALA A CA 1
ATOM 806 C C . ALA A 1 105 ? 15.176 -0.365 -11.121 1.00 59.06 105 ALA A C 1
ATOM 808 O O . ALA A 1 105 ? 14.975 0.838 -11.010 1.00 59.06 105 ALA A O 1
ATOM 809 N N . GLY A 1 106 ? 16.152 -0.832 -11.907 1.00 63.66 106 GLY A N 1
ATOM 810 C CA . GLY A 1 106 ? 17.003 0.039 -12.723 1.00 63.66 106 GLY A CA 1
ATOM 811 C C . GLY A 1 106 ? 16.232 0.713 -13.862 1.00 63.66 106 GLY A C 1
ATOM 812 O O . GLY A 1 106 ? 16.479 1.870 -14.194 1.00 63.66 106 GLY A O 1
ATOM 813 N N . ARG A 1 107 ? 15.253 0.012 -14.442 1.00 67.38 107 ARG A N 1
ATOM 814 C CA . ARG A 1 107 ? 14.275 0.558 -15.391 1.00 67.38 107 ARG A CA 1
ATOM 815 C C . ARG A 1 107 ? 13.441 1.661 -14.735 1.00 67.38 107 ARG A C 1
ATOM 817 O O . ARG A 1 107 ? 13.444 2.781 -15.234 1.00 67.38 107 ARG A O 1
ATOM 824 N N . PHE A 1 108 ? 12.843 1.385 -13.581 1.00 66.00 108 PHE A N 1
ATOM 825 C CA . PHE A 1 108 ? 12.088 2.355 -12.793 1.00 66.00 108 PHE A CA 1
ATOM 826 C C . PHE A 1 108 ? 12.953 3.560 -12.399 1.00 66.00 108 PHE A C 1
ATOM 828 O O . PHE A 1 108 ? 12.587 4.690 -12.683 1.00 66.00 108 PHE A O 1
ATOM 835 N N . GLY A 1 109 ? 14.161 3.351 -11.876 1.00 66.00 109 GLY A N 1
ATOM 836 C CA . GLY A 1 109 ? 15.098 4.431 -11.556 1.00 66.00 109 GLY A CA 1
ATOM 837 C C . GLY A 1 109 ? 15.421 5.328 -12.756 1.00 66.00 109 GLY A C 1
ATOM 838 O O . GLY A 1 109 ? 15.451 6.546 -12.613 1.00 66.00 109 GLY A O 1
ATOM 839 N N . ARG A 1 110 ? 15.575 4.758 -13.961 1.00 67.44 110 ARG A N 1
ATOM 840 C CA . ARG A 1 110 ? 15.741 5.539 -15.201 1.00 67.44 110 ARG A CA 1
ATOM 841 C C . ARG A 1 110 ? 14.489 6.318 -15.591 1.00 67.44 110 ARG A C 1
ATOM 843 O O . ARG A 1 110 ? 14.623 7.439 -16.066 1.00 67.44 110 ARG A O 1
ATOM 850 N N . LEU A 1 111 ? 13.300 5.757 -15.377 1.00 67.19 111 LEU A N 1
ATOM 851 C CA . LEU A 1 111 ? 12.034 6.464 -15.576 1.00 67.19 111 LEU A CA 1
ATOM 852 C C . LEU A 1 111 ? 11.933 7.667 -14.630 1.00 67.19 111 LEU A C 1
ATOM 854 O O . LEU A 1 111 ? 11.667 8.776 -15.079 1.00 67.19 111 LEU A O 1
ATOM 858 N N . LEU A 1 112 ? 12.216 7.473 -13.341 1.00 65.69 112 LEU A N 1
ATOM 859 C CA . LEU A 1 112 ? 12.190 8.543 -12.342 1.00 65.69 112 LEU A CA 1
ATOM 860 C C . LEU A 1 112 ? 13.257 9.600 -12.630 1.00 65.69 112 LEU A C 1
ATOM 862 O O . LEU A 1 112 ? 12.987 10.787 -12.491 1.00 65.69 112 LEU A O 1
ATOM 866 N N . TRP A 1 113 ? 14.439 9.187 -13.089 1.00 68.31 113 TRP A N 1
ATOM 867 C CA . TRP A 1 113 ? 15.479 10.099 -13.555 1.00 68.31 113 TRP A CA 1
ATOM 868 C C . TRP A 1 113 ? 15.039 10.904 -14.783 1.00 68.31 113 TRP A C 1
ATOM 870 O O . TRP A 1 113 ? 15.239 12.113 -14.816 1.00 68.31 113 TRP A O 1
ATOM 880 N N . ALA A 1 114 ? 14.413 10.271 -15.778 1.00 65.00 114 ALA A N 1
ATOM 881 C CA . ALA A 1 114 ? 13.915 10.953 -16.971 1.00 65.00 114 ALA A CA 1
ATOM 882 C C . ALA A 1 114 ? 12.796 11.951 -16.630 1.00 65.00 114 ALA A C 1
ATOM 884 O O . ALA A 1 114 ? 12.817 13.090 -17.094 1.00 65.00 114 ALA A O 1
ATOM 885 N N . VAL A 1 115 ? 11.862 11.559 -15.759 1.00 64.25 115 VAL A N 1
ATOM 886 C CA . VAL A 1 115 ? 10.811 12.437 -15.224 1.00 64.25 115 VAL A CA 1
ATOM 887 C C . VAL A 1 115 ? 11.440 13.593 -14.431 1.00 64.25 115 VAL A C 1
ATOM 889 O O . VAL A 1 115 ? 11.160 14.756 -14.709 1.00 64.25 115 VAL A O 1
ATOM 892 N N . GLY A 1 116 ? 12.356 13.302 -13.506 1.00 63.25 116 GLY A N 1
ATOM 893 C CA . GLY A 1 116 ? 13.020 14.301 -12.666 1.00 63.25 116 GLY A CA 1
ATOM 894 C C . GLY A 1 116 ? 13.875 15.294 -13.456 1.00 63.25 116 GLY A C 1
ATOM 895 O O . GLY A 1 116 ? 13.794 16.497 -13.219 1.00 63.25 116 GLY A O 1
ATOM 896 N N . LYS A 1 117 ? 14.637 14.828 -14.453 1.00 63.62 117 LYS A N 1
ATOM 897 C CA . LYS A 1 117 ? 15.453 15.688 -15.323 1.00 63.62 117 LYS A CA 1
ATOM 898 C C . LYS A 1 117 ? 14.587 16.685 -16.097 1.00 63.62 117 LYS A C 1
ATOM 900 O O . LYS A 1 117 ? 14.947 17.854 -16.174 1.00 63.62 117 LYS A O 1
ATOM 905 N N . ASN A 1 118 ? 13.433 16.244 -16.602 1.00 56.59 118 ASN A N 1
ATOM 906 C CA . ASN A 1 118 ? 12.497 17.104 -17.331 1.00 56.59 118 ASN A CA 1
ATOM 907 C C . ASN A 1 118 ? 11.829 18.158 -16.429 1.00 56.59 118 ASN A C 1
ATOM 909 O O . ASN A 1 118 ? 11.571 19.271 -16.885 1.00 56.59 118 ASN A O 1
ATOM 913 N N . ALA A 1 119 ? 11.597 17.835 -15.152 1.00 56.84 119 ALA A N 1
ATOM 914 C CA . ALA A 1 119 ? 11.066 18.781 -14.171 1.00 56.84 119 ALA A CA 1
ATOM 915 C C . ALA A 1 119 ? 12.083 19.877 -13.789 1.00 56.84 119 ALA A C 1
ATOM 917 O O . ALA A 1 119 ? 11.699 21.027 -13.588 1.00 56.84 119 ALA A O 1
ATOM 918 N N . VAL A 1 120 ? 13.381 19.547 -13.733 1.00 56.62 120 VAL A N 1
ATOM 919 C CA . VAL A 1 120 ? 14.459 20.499 -13.390 1.00 56.62 120 VAL A CA 1
ATOM 920 C C . VAL A 1 120 ? 14.804 21.439 -14.554 1.00 56.62 120 VAL A C 1
ATOM 922 O O . VAL A 1 120 ? 15.205 22.575 -14.323 1.00 56.62 120 VAL A O 1
ATOM 925 N N . THR A 1 121 ? 14.595 21.029 -15.810 1.00 58.12 121 THR A N 1
ATOM 926 C CA . THR A 1 121 ? 14.857 21.867 -16.999 1.00 58.12 121 THR A CA 1
ATOM 927 C C . THR A 1 121 ? 13.826 22.980 -17.256 1.00 58.12 121 THR A C 1
ATOM 929 O O . THR A 1 121 ? 13.877 23.624 -18.298 1.00 58.12 121 THR A O 1
ATOM 932 N N . GLY A 1 122 ? 12.890 23.239 -16.335 1.00 49.53 122 GLY A N 1
ATOM 933 C CA . GLY A 1 122 ? 12.001 24.412 -16.392 1.00 49.53 122 GLY A CA 1
ATOM 934 C C . GLY A 1 122 ? 10.883 24.360 -17.442 1.00 49.53 122 GLY A C 1
ATOM 935 O O . GLY A 1 122 ? 10.139 25.324 -17.591 1.00 49.53 122 GLY A O 1
ATOM 936 N N . MET A 1 123 ? 10.710 23.240 -18.148 1.00 49.53 123 MET A N 1
ATOM 937 C CA . MET A 1 123 ? 9.542 23.015 -18.997 1.00 49.53 123 MET A CA 1
ATOM 938 C C . MET A 1 123 ? 8.412 22.453 -18.137 1.00 49.53 123 MET A C 1
ATOM 940 O O . MET A 1 123 ? 8.428 21.277 -17.784 1.00 49.53 123 MET A O 1
ATOM 944 N N . THR A 1 124 ? 7.420 23.279 -17.814 1.00 49.75 124 THR A N 1
ATOM 945 C CA . THR A 1 124 ? 6.192 22.907 -17.095 1.00 49.75 124 THR A CA 1
ATOM 946 C C . THR A 1 124 ? 5.321 21.956 -17.927 1.00 49.75 124 THR A C 1
ATOM 948 O O . THR A 1 124 ? 4.239 22.295 -18.395 1.00 49.75 124 THR A O 1
ATOM 951 N N . SER A 1 125 ? 5.795 20.734 -18.158 1.00 52.31 125 SER A N 1
ATOM 952 C CA . SER A 1 125 ? 5.004 19.685 -18.795 1.00 52.31 125 SER A CA 1
ATOM 953 C C . SER A 1 125 ? 4.190 18.987 -17.710 1.00 52.31 125 SER A C 1
ATOM 955 O O . SER A 1 125 ? 4.736 18.508 -16.720 1.00 52.31 125 SER A O 1
ATOM 957 N N . SER A 1 126 ? 2.869 18.978 -17.872 1.00 60.94 126 SER A N 1
ATOM 958 C CA . SER A 1 126 ? 1.939 18.294 -16.969 1.00 60.94 126 SER A CA 1
ATOM 959 C C . SER A 1 126 ? 2.319 16.813 -16.760 1.00 60.94 126 SER A C 1
ATOM 961 O O . SER A 1 126 ? 2.859 16.177 -17.665 1.00 60.94 126 SER A O 1
ATOM 963 N N . VAL A 1 127 ? 2.018 16.243 -15.582 1.00 55.06 127 VAL A N 1
ATOM 964 C CA . VAL A 1 127 ? 2.286 14.825 -15.231 1.00 55.06 127 VAL A CA 1
ATOM 965 C C . VAL A 1 127 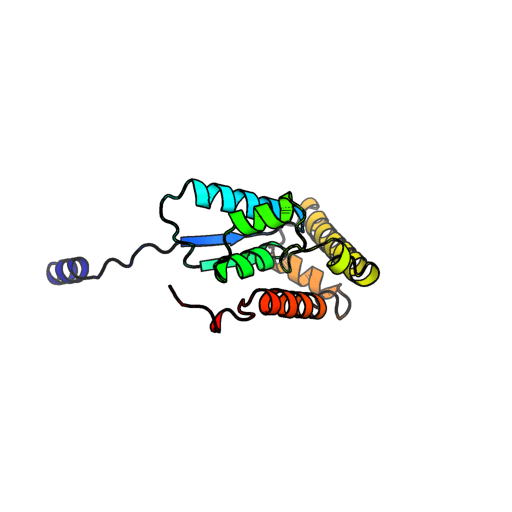? 1.876 13.828 -16.337 1.00 55.06 127 VAL A C 1
ATOM 967 O O . VAL A 1 127 ? 2.662 12.922 -16.625 1.00 55.06 127 VAL A O 1
ATOM 970 N N . PRO A 1 128 ? 0.722 13.989 -17.019 1.00 60.56 128 PRO A N 1
ATOM 971 C CA . PRO A 1 128 ? 0.346 13.131 -18.147 1.00 60.56 128 PRO A CA 1
ATOM 972 C C . PRO A 1 128 ? 1.308 13.210 -19.339 1.00 60.56 128 PRO A C 1
ATOM 974 O O . PRO A 1 128 ? 1.604 12.198 -19.967 1.00 60.56 128 PRO A O 1
ATOM 977 N N . ASP A 1 129 ? 1.831 14.398 -19.634 1.00 63.38 129 ASP A N 1
ATOM 978 C CA . ASP A 1 129 ? 2.700 14.653 -20.787 1.00 63.38 129 ASP A CA 1
ATOM 979 C C . ASP A 1 129 ? 4.113 14.083 -20.561 1.00 63.38 129 ASP A C 1
ATOM 981 O O . ASP A 1 129 ? 4.766 13.576 -21.474 1.00 63.38 129 ASP A O 1
ATOM 985 N N . MET A 1 130 ? 4.560 14.078 -19.301 1.00 59.62 130 MET A N 1
ATOM 986 C CA . MET A 1 130 ? 5.790 13.402 -18.879 1.00 59.62 130 MET A CA 1
ATOM 987 C C . MET A 1 130 ? 5.665 11.878 -18.994 1.00 59.62 130 MET A C 1
ATOM 989 O O . MET A 1 130 ? 6.598 11.218 -19.455 1.00 59.62 130 MET A O 1
ATOM 993 N N . LEU A 1 131 ? 4.506 11.324 -18.620 1.00 60.25 131 LEU A N 1
ATOM 994 C CA . LEU A 1 131 ? 4.229 9.890 -18.711 1.00 60.25 131 LEU A CA 1
ATOM 995 C C . LEU A 1 131 ? 4.123 9.424 -20.175 1.00 60.25 131 LEU A C 1
ATOM 997 O O . LEU A 1 131 ? 4.728 8.420 -20.537 1.00 60.25 131 LEU A O 1
ATOM 1001 N N . ALA A 1 132 ? 3.453 10.199 -21.033 1.00 62.75 132 ALA A N 1
ATOM 1002 C CA . ALA A 1 132 ? 3.295 9.910 -22.463 1.00 62.75 132 ALA A CA 1
ATOM 1003 C C . ALA A 1 132 ? 4.607 10.006 -23.267 1.00 62.75 132 ALA A C 1
ATOM 1005 O O . ALA A 1 132 ? 4.760 9.382 -24.322 1.00 62.75 132 ALA A O 1
ATOM 1006 N N . ARG A 1 133 ? 5.569 10.814 -22.807 1.00 62.66 133 ARG A N 1
ATOM 1007 C CA . ARG A 1 133 ? 6.927 10.840 -23.378 1.00 62.66 133 ARG A CA 1
ATOM 1008 C C . ARG A 1 133 ? 7.750 9.660 -22.898 1.00 62.66 133 ARG A C 1
ATOM 1010 O O . ARG A 1 133 ? 8.397 9.020 -23.715 1.00 62.66 133 ARG A O 1
ATOM 1017 N N . ALA A 1 134 ? 7.667 9.341 -21.609 1.00 58.84 134 ALA A N 1
ATOM 1018 C CA . ALA A 1 134 ? 8.326 8.165 -21.076 1.00 58.84 134 ALA A CA 1
ATOM 1019 C C . ALA A 1 134 ? 7.857 6.890 -21.785 1.00 58.84 134 ALA A C 1
ATOM 1021 O O . ALA A 1 134 ? 8.692 6.101 -22.186 1.00 58.84 134 ALA A O 1
ATOM 1022 N N . GLU A 1 135 ? 6.556 6.713 -22.021 1.00 59.16 135 GLU A N 1
ATOM 1023 C CA . GLU A 1 135 ? 6.007 5.531 -22.700 1.00 59.16 135 GLU A CA 1
ATOM 1024 C C . GLU A 1 135 ? 6.615 5.274 -24.092 1.00 59.16 135 GLU A C 1
ATOM 1026 O O . GLU A 1 135 ? 6.834 4.120 -24.456 1.00 59.16 135 GLU A O 1
ATOM 1031 N N . ARG A 1 136 ? 6.967 6.330 -24.841 1.00 61.44 136 ARG A N 1
ATOM 1032 C CA . ARG A 1 136 ? 7.564 6.219 -26.186 1.00 61.44 136 ARG A CA 1
ATOM 1033 C C . ARG A 1 136 ? 8.985 5.656 -26.201 1.00 61.44 136 ARG A C 1
ATOM 1035 O O . ARG A 1 136 ? 9.374 5.058 -27.200 1.00 61.44 136 ARG A O 1
ATOM 1042 N N . ASP A 1 137 ? 9.725 5.800 -25.106 1.00 59.31 137 ASP A N 1
ATOM 1043 C CA . ASP A 1 137 ? 11.134 5.398 -25.022 1.00 59.31 137 ASP A CA 1
ATOM 1044 C C . ASP A 1 137 ? 11.327 4.022 -24.361 1.00 59.31 137 ASP A C 1
ATOM 1046 O O . ASP A 1 137 ? 12.457 3.564 -24.156 1.00 59.31 137 ASP A O 1
ATOM 1050 N N . LEU A 1 138 ? 10.236 3.345 -23.986 1.00 56.62 138 LEU A N 1
ATOM 1051 C CA . LEU A 1 138 ? 10.303 2.137 -23.173 1.00 56.62 138 LEU A CA 1
ATOM 1052 C C . LEU A 1 138 ? 10.201 0.865 -24.023 1.00 56.62 138 LEU A C 1
ATOM 1054 O O . LEU A 1 138 ? 9.233 0.684 -24.760 1.00 56.62 138 LEU A O 1
ATOM 1058 N N . PRO A 1 139 ? 11.171 -0.066 -23.912 1.00 54.47 139 PRO A N 1
ATOM 1059 C CA . PRO A 1 139 ? 11.117 -1.325 -24.642 1.00 54.47 139 PRO A CA 1
ATOM 1060 C C . PRO A 1 139 ? 9.909 -2.162 -24.206 1.00 54.47 139 PRO A C 1
ATOM 1062 O O . PRO A 1 139 ? 9.485 -2.119 -23.046 1.00 54.47 139 PRO A O 1
ATOM 1065 N N . ALA A 1 140 ? 9.387 -2.980 -25.123 1.00 58.09 140 ALA A N 1
ATOM 1066 C CA . ALA A 1 140 ? 8.279 -3.887 -24.838 1.00 58.09 140 ALA A CA 1
ATOM 1067 C C . ALA A 1 140 ? 8.550 -4.722 -23.568 1.00 58.09 140 ALA A C 1
ATOM 1069 O O . ALA A 1 140 ? 9.636 -5.273 -23.374 1.00 58.09 140 ALA A O 1
ATOM 1070 N N . GLY A 1 141 ? 7.563 -4.781 -22.667 1.00 55.16 141 GLY A N 1
ATOM 1071 C CA . GLY A 1 141 ? 7.677 -5.491 -21.388 1.00 55.16 141 GLY A CA 1
ATOM 1072 C C . GLY A 1 141 ? 8.351 -4.709 -20.252 1.00 55.16 141 GLY A C 1
ATOM 1073 O O . GLY A 1 141 ? 8.517 -5.266 -19.166 1.00 55.16 141 GLY A O 1
ATOM 1074 N N . PHE A 1 142 ? 8.703 -3.430 -20.440 1.00 59.31 142 PHE A N 1
ATOM 1075 C CA . PHE A 1 142 ? 9.207 -2.571 -19.357 1.00 59.31 142 PHE A CA 1
ATOM 1076 C C . PHE A 1 142 ? 8.221 -2.446 -18.181 1.00 59.31 142 PHE A C 1
ATOM 1078 O O . PHE A 1 142 ? 8.659 -2.403 -17.034 1.00 59.31 142 PHE A O 1
ATOM 1085 N N . PHE A 1 143 ? 6.913 -2.475 -18.458 1.00 58.97 143 PHE A N 1
ATOM 1086 C CA . PHE A 1 143 ? 5.834 -2.435 -17.462 1.00 58.97 143 PHE A CA 1
ATOM 1087 C C . PHE A 1 143 ? 5.146 -3.790 -17.231 1.00 58.97 143 PHE A C 1
ATOM 1089 O O . PHE A 1 143 ? 4.007 -3.832 -16.774 1.00 58.97 143 PHE A O 1
ATOM 1096 N N . SER A 1 144 ? 5.788 -4.918 -17.561 1.00 70.69 144 SER A N 1
ATOM 1097 C CA . SER A 1 144 ? 5.164 -6.222 -17.306 1.00 70.69 144 SER A CA 1
ATOM 1098 C C . SER A 1 144 ? 5.037 -6.476 -15.802 1.00 70.69 144 SER A C 1
ATOM 1100 O O . SER A 1 144 ? 6.035 -6.643 -15.102 1.00 70.69 144 SER A O 1
ATOM 1102 N N . LEU A 1 145 ? 3.796 -6.539 -15.319 1.00 75.56 145 LEU A N 1
ATOM 1103 C CA . LEU A 1 145 ? 3.466 -6.850 -13.927 1.00 75.56 145 LEU A CA 1
ATOM 1104 C C . LEU A 1 145 ? 3.240 -8.350 -13.695 1.00 75.56 145 LEU A C 1
ATOM 1106 O O . LEU A 1 145 ? 2.888 -8.732 -12.590 1.00 75.56 145 LEU A O 1
ATOM 1110 N N . VAL A 1 146 ? 3.462 -9.213 -14.693 1.00 79.00 146 VAL A N 1
ATOM 1111 C CA . VAL A 1 146 ? 3.129 -10.652 -14.619 1.00 79.00 146 VAL A CA 1
ATOM 1112 C C . VAL A 1 146 ? 3.833 -11.360 -13.458 1.00 79.00 146 VAL A C 1
ATOM 1114 O O . VAL A 1 146 ? 3.222 -12.160 -12.758 1.00 79.00 146 VAL A O 1
ATOM 1117 N N . ALA A 1 147 ? 5.114 -11.062 -13.229 1.00 73.00 147 ALA A N 1
ATOM 1118 C CA . ALA A 1 147 ? 5.854 -11.657 -12.116 1.00 73.00 147 ALA A CA 1
ATOM 1119 C C . ALA A 1 147 ? 5.329 -11.173 -10.753 1.00 73.00 147 ALA A C 1
ATOM 1121 O O . ALA A 1 147 ? 5.204 -11.970 -9.827 1.00 73.00 147 ALA A O 1
ATOM 1122 N N . LEU A 1 148 ? 4.988 -9.883 -10.650 1.00 78.38 148 LEU A N 1
ATOM 1123 C CA . LEU A 1 148 ? 4.408 -9.304 -9.439 1.00 78.38 148 LEU A CA 1
ATOM 1124 C C . LEU A 1 148 ? 3.002 -9.857 -9.178 1.00 78.38 148 LEU A C 1
ATOM 1126 O O . LEU A 1 148 ? 2.685 -10.194 -8.047 1.00 78.38 148 LEU A O 1
ATOM 1130 N N . GLU A 1 149 ? 2.177 -9.977 -10.216 1.00 86.69 149 GLU A N 1
ATOM 1131 C CA . GLU A 1 149 ? 0.828 -10.535 -10.137 1.00 86.69 149 GLU A CA 1
ATOM 1132 C C . GLU A 1 149 ? 0.861 -11.985 -9.659 1.00 86.69 149 GLU A C 1
ATOM 1134 O O . GLU A 1 149 ? 0.125 -12.327 -8.737 1.00 86.69 149 GLU A O 1
ATOM 1139 N N . ARG A 1 150 ? 1.758 -12.812 -10.213 1.00 82.81 150 ARG A N 1
ATOM 1140 C CA . ARG A 1 150 ? 1.922 -14.204 -9.783 1.00 82.81 150 ARG A CA 1
ATOM 1141 C C . ARG A 1 150 ? 2.323 -14.292 -8.317 1.00 82.81 150 ARG A C 1
ATOM 1143 O O . ARG A 1 150 ? 1.696 -15.027 -7.562 1.00 82.81 150 ARG A O 1
ATOM 1150 N N . TYR A 1 151 ? 3.319 -13.502 -7.921 1.00 79.62 151 TYR A N 1
ATOM 1151 C CA . TYR A 1 151 ? 3.762 -13.432 -6.534 1.00 79.62 151 TYR A CA 1
ATOM 1152 C C . TYR A 1 151 ? 2.615 -13.019 -5.600 1.00 79.62 151 TYR A C 1
ATOM 1154 O O . TYR A 1 151 ? 2.324 -13.711 -4.630 1.00 79.62 151 TYR A O 1
ATOM 1162 N N . MET A 1 152 ? 1.903 -11.936 -5.929 1.00 86.12 152 MET A N 1
ATOM 1163 C CA . MET A 1 152 ? 0.762 -11.466 -5.141 1.00 86.12 152 MET A CA 1
ATOM 1164 C C . MET A 1 152 ? -0.336 -12.525 -5.054 1.00 86.12 152 MET A C 1
ATOM 1166 O O . MET A 1 152 ? -0.861 -12.767 -3.974 1.00 86.12 152 MET A O 1
ATOM 1170 N N . ARG A 1 153 ? -0.665 -13.198 -6.159 1.00 89.25 153 ARG A N 1
ATOM 1171 C CA . ARG A 1 153 ? -1.663 -14.271 -6.192 1.00 89.25 153 ARG A CA 1
ATOM 1172 C C . ARG A 1 153 ? -1.307 -15.412 -5.244 1.00 89.25 153 ARG A C 1
ATOM 1174 O O . ARG A 1 153 ? -2.173 -15.852 -4.494 1.00 89.25 153 ARG A O 1
ATOM 1181 N N . GLU A 1 154 ? -0.065 -15.886 -5.288 1.00 85.00 154 GLU A N 1
ATOM 1182 C CA . GLU A 1 154 ? 0.429 -16.977 -4.441 1.00 85.00 154 GLU A CA 1
ATOM 1183 C C . GLU A 1 154 ? 0.441 -16.567 -2.962 1.00 85.00 154 GLU A C 1
ATOM 1185 O O . GLU A 1 154 ? -0.108 -17.275 -2.118 1.00 85.00 154 GLU A O 1
ATOM 1190 N N . THR A 1 155 ? 0.974 -15.382 -2.656 1.00 83.50 155 THR A N 1
ATOM 1191 C CA . THR A 1 155 ? 1.021 -14.819 -1.302 1.00 83.50 155 THR A CA 1
ATOM 1192 C C . THR A 1 155 ? -0.373 -14.601 -0.709 1.00 83.50 155 THR A C 1
ATOM 1194 O O . THR A 1 155 ? -0.625 -14.987 0.433 1.00 83.50 155 THR A O 1
ATOM 1197 N N . LEU A 1 156 ? -1.294 -14.002 -1.471 1.00 90.00 156 LEU A N 1
ATOM 1198 C CA . LEU A 1 156 ? -2.666 -13.764 -1.023 1.00 90.00 156 LEU A CA 1
ATOM 1199 C C . LEU A 1 156 ? -3.395 -15.093 -0.801 1.00 90.00 156 LEU A C 1
ATOM 1201 O O . LEU A 1 156 ? -4.033 -15.261 0.234 1.00 90.00 156 LEU A O 1
ATOM 1205 N N . ALA A 1 157 ? -3.255 -16.059 -1.715 1.00 89.94 157 ALA A N 1
ATOM 1206 C CA . ALA A 1 157 ? -3.869 -17.377 -1.567 1.00 89.94 157 ALA A CA 1
ATOM 1207 C C . ALA A 1 157 ? -3.350 -18.125 -0.328 1.00 89.94 157 ALA A C 1
ATOM 1209 O O . ALA A 1 157 ? -4.151 -18.694 0.413 1.00 89.94 157 ALA A O 1
ATOM 1210 N N . ALA A 1 158 ? -2.041 -18.077 -0.063 1.00 85.25 158 ALA A N 1
ATOM 1211 C CA . ALA A 1 158 ? -1.439 -18.681 1.126 1.00 85.25 158 ALA A CA 1
ATOM 1212 C C . ALA A 1 158 ? -1.957 -18.059 2.437 1.00 85.25 158 ALA A C 1
ATOM 1214 O O . ALA A 1 158 ? -2.071 -18.757 3.441 1.00 85.25 158 ALA A O 1
ATOM 1215 N N . GLY A 1 159 ? -2.302 -16.767 2.423 1.00 84.06 159 GLY A N 1
ATOM 1216 C CA . GLY A 1 159 ? -2.927 -16.063 3.548 1.00 84.06 159 GLY A CA 1
ATOM 1217 C C . GLY A 1 159 ? -4.458 -16.160 3.606 1.00 84.06 159 GLY A C 1
ATOM 1218 O O . GLY A 1 159 ? -5.063 -15.511 4.453 1.00 84.06 159 GLY A O 1
ATOM 1219 N N . GLY A 1 160 ? -5.107 -16.904 2.701 1.00 90.50 160 GLY A N 1
ATOM 1220 C CA . GLY A 1 160 ? -6.574 -16.965 2.609 1.00 90.50 160 GLY A CA 1
ATOM 1221 C C . GLY A 1 160 ? -7.241 -15.669 2.117 1.00 90.50 160 GLY A C 1
ATOM 1222 O O . GLY A 1 160 ? -8.450 -15.496 2.271 1.00 90.50 160 GLY A O 1
ATOM 1223 N N . LEU A 1 161 ? -6.466 -14.760 1.523 1.00 92.44 161 LEU A N 1
ATOM 1224 C CA . LEU A 1 161 ? -6.888 -13.444 1.050 1.00 92.44 161 LEU A CA 1
ATOM 1225 C C . LEU A 1 161 ? -7.384 -13.489 -0.407 1.00 92.44 161 LEU A C 1
ATOM 1227 O O . LEU A 1 161 ? -7.154 -14.441 -1.157 1.00 92.44 161 LEU A O 1
ATOM 1231 N N . ARG A 1 162 ? -8.086 -12.437 -0.839 1.00 94.44 162 ARG A N 1
ATOM 1232 C CA . ARG A 1 162 ? -8.672 -12.320 -2.182 1.00 94.44 162 ARG A CA 1
ATOM 1233 C C . ARG A 1 162 ? -7.738 -11.575 -3.134 1.00 94.44 162 ARG A C 1
ATOM 1235 O O . ARG A 1 162 ? -7.311 -10.458 -2.860 1.00 94.44 162 ARG A O 1
ATOM 1242 N N . ASN A 1 163 ? -7.524 -12.151 -4.319 1.00 94.12 163 ASN A N 1
ATOM 1243 C CA . ASN A 1 163 ? -6.744 -11.548 -5.412 1.00 94.12 163 ASN A CA 1
ATOM 1244 C C . ASN A 1 163 ? -7.593 -10.689 -6.380 1.00 94.12 163 ASN A C 1
ATOM 1246 O O . ASN A 1 163 ? -7.226 -10.479 -7.532 1.00 94.12 163 ASN A O 1
ATOM 1250 N N . SER A 1 164 ? -8.781 -10.251 -5.956 1.00 93.50 164 SER A N 1
ATOM 1251 C CA . SER A 1 164 ? -9.642 -9.353 -6.731 1.00 93.50 164 SER A CA 1
ATOM 1252 C C . SER A 1 164 ? -10.513 -8.528 -5.795 1.00 93.50 164 SER A C 1
ATOM 1254 O O . SER A 1 164 ? -11.182 -9.088 -4.927 1.00 93.50 164 SER A O 1
ATOM 1256 N N . PHE A 1 165 ? -10.577 -7.213 -6.019 1.00 91.19 165 PHE A N 1
ATOM 1257 C CA . PHE A 1 165 ? -11.437 -6.313 -5.244 1.00 91.19 165 PHE A CA 1
ATOM 1258 C C . PHE A 1 165 ? -12.929 -6.625 -5.405 1.00 91.19 165 PHE A C 1
ATOM 1260 O O . PHE A 1 165 ? -13.715 -6.335 -4.511 1.00 91.19 165 PHE A O 1
ATOM 1267 N N . SER A 1 166 ? -13.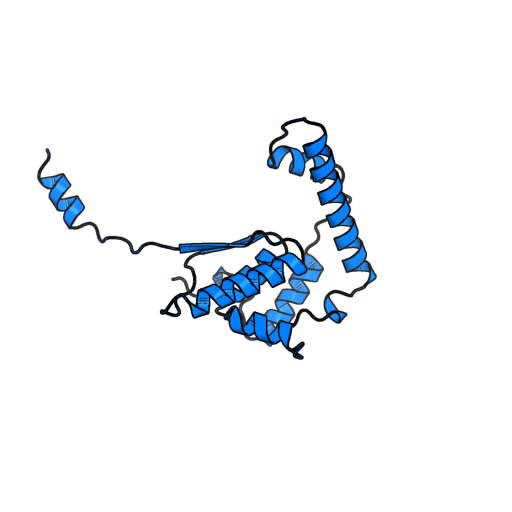342 -7.246 -6.518 1.00 90.44 166 SER A N 1
ATOM 1268 C CA . SER A 1 166 ? -14.739 -7.663 -6.703 1.00 90.44 166 SER A CA 1
ATOM 1269 C C . SER A 1 166 ? -15.165 -8.803 -5.776 1.00 90.44 166 SER A C 1
ATOM 1271 O O . SER A 1 166 ? -16.361 -9.027 -5.621 1.00 90.44 166 SER A O 1
ATOM 1273 N N . ALA A 1 167 ? -14.203 -9.516 -5.182 1.00 91.50 167 ALA A N 1
ATOM 1274 C CA . ALA A 1 167 ? -14.435 -10.607 -4.242 1.00 91.50 167 ALA A CA 1
ATOM 1275 C C . ALA A 1 167 ? 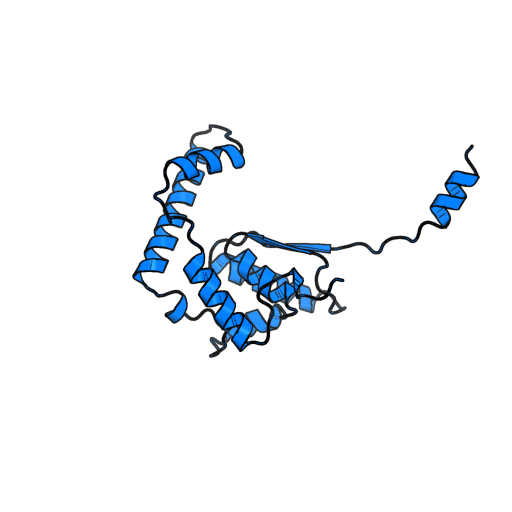-14.350 -10.164 -2.768 1.00 91.50 167 ALA A C 1
ATOM 1277 O O . ALA A 1 167 ? -14.391 -11.019 -1.885 1.00 91.50 167 ALA A O 1
ATOM 1278 N N . LEU A 1 168 ? -14.191 -8.862 -2.508 1.00 89.94 168 LEU A N 1
ATOM 1279 C CA . LEU A 1 168 ? -14.182 -8.278 -1.168 1.00 89.94 168 LEU A CA 1
ATOM 1280 C C . LEU A 1 168 ? -15.571 -7.763 -0.788 1.00 89.94 168 LEU A C 1
ATOM 1282 O O . LEU A 1 168 ? -16.355 -7.351 -1.651 1.00 89.94 168 LEU A O 1
ATOM 1286 N N . ASP A 1 169 ? -15.847 -7.747 0.512 1.00 82.88 169 ASP A N 1
ATOM 1287 C CA . ASP A 1 169 ? -17.080 -7.181 1.045 1.00 82.88 169 ASP A CA 1
ATOM 1288 C C . ASP A 1 169 ? -17.138 -5.672 0.780 1.00 82.88 169 ASP A C 1
ATOM 1290 O O . ASP A 1 169 ? -16.150 -4.946 0.911 1.00 82.88 169 ASP A O 1
ATOM 1294 N N . ARG A 1 170 ? -18.318 -5.188 0.387 1.00 73.44 170 ARG A N 1
ATOM 1295 C CA . ARG A 1 170 ? -18.562 -3.756 0.187 1.00 73.44 170 ARG A CA 1
ATOM 1296 C C . ARG A 1 170 ? -19.018 -3.132 1.501 1.00 73.44 170 ARG A C 1
ATOM 1298 O O . ARG A 1 170 ? -19.907 -3.672 2.156 1.00 73.44 170 ARG A O 1
ATOM 1305 N N . THR A 1 171 ? -18.430 -1.993 1.848 1.00 62.19 171 THR A N 1
ATOM 1306 C CA . THR A 1 171 ? -18.768 -1.199 3.036 1.00 62.19 171 THR A CA 1
ATOM 1307 C C . THR A 1 171 ? -19.983 -0.301 2.846 1.00 62.19 171 THR A C 1
ATOM 1309 O O . THR A 1 171 ? -20.225 0.215 1.730 1.00 62.19 171 THR A O 1
#

Sequence (171 aa):
MDFMDRLVRRFRPQRRPRYALALAGGGVIGGMYEVGVVAAMEEQLTGGRGFDIYVGCSAGSVVAALLANGVRAAEIYRIIDEDREHPLNFRRGAVYASNSFRHAAGRFGRLLWAVGKNAVTGMTSSVPDMLARAERDLPAGFFSLVALERYMRETLAAGGLRNSFSALDRT

Secondary structure (DSSP, 8-state):
--HHHHHHHHTS--PPP--EEEE---HHHHHHHHHHHHHHHHHHSTT----SEEEE-THHHHHHHHHHTT--HHHHHHHHHTT---TTS--HHHHT-HHHHHHHHHHHHHHHHHHHHHHHTT----HHHHHHHHHHTPPTTTT--HHHHHHHHHHHHHTT--SSGGGSPP-

Foldseek 3Di:
DPPVVVVVVVPDPPDPDFFEDEQEADPPVSLLVVLVVQLVVCVVPPPLDQGLYYHADDSSVLVSQCVLQVNRSVNLNCCQVVVDPALSSPDPVLCPCPVVNVLLVVLVVVLVVQLVVCVVVPPPDDPVRSVVVSVVVDPPCSPPCPSVLVSSVVSCVVVVTDSDSVPGDRD

Radius of gyration: 20.7 Å; chains: 1; bounding box: 60×46×45 Å

pLDDT: mean 73.65, std 15.03, range [42.47, 95.25]